Protein AF-A0A8K0K1T9-F1 (afdb_monomer_lite)

pLDDT: mean 76.83, std 12.03, range [48.03, 91.38]

InterPro domains:
  IPR006838 ADTRP/AIG1 [PF04750] (10-80)
  IPR006838 ADTRP/AIG1 [PTHR10989] (10-80)

Radius of gyration: 15.44 Å; chains: 1; bounding box: 33×32×39 Å

Secondary structure (DSSP, 8-state):
-HHHHHHHHHHHHHHHHHHHHHGGGT--GGGGGTS-HHHHHHHHHHHHHHHHHHHHHS----TTHHHHHHHHHHHHHHH--

Organism: Ladona fulva (NCBI:txid123851)

Sequence (81 aa):
MTNLSLILQTVFFLFWPMFLWNRQIIYPVCLDLVVPIWLNHLIHTNIMVLIVLETLLCPRDYSERKEGLLRACVVPLAYTA

Foldseek 3Di:
DVVVLVVLVVQLVVVVVCCVVPVCVPHNPVCCVVQPPVNVCVVRVVSVVVSVCCCVVPVDPCPPVVVVVVCVVVVVVVVVD

Structure (mmCIF, N/CA/C/O backbone):
data_AF-A0A8K0K1T9-F1
#
_entry.id   AF-A0A8K0K1T9-F1
#
loop_
_atom_site.group_PDB
_atom_site.id
_atom_site.type_symbol
_atom_site.label_atom_id
_atom_site.label_alt_id
_atom_site.label_comp_id
_atom_site.label_asym_id
_atom_site.label_entity_id
_atom_site.label_seq_id
_atom_site.pdbx_PDB_ins_code
_atom_site.Cartn_x
_atom_site.Cartn_y
_atom_site.Cartn_z
_atom_site.occupancy
_atom_site.B_iso_or_equiv
_atom_site.auth_seq_id
_atom_site.auth_comp_id
_atom_site.auth_asym_id
_atom_site.auth_atom_id
_atom_site.pdbx_PDB_model_num
ATOM 1 N N . MET A 1 1 ? -4.880 -11.125 16.772 1.00 51.62 1 MET A N 1
ATOM 2 C CA . MET A 1 1 ? -4.532 -10.725 15.382 1.00 51.62 1 MET A CA 1
ATOM 3 C C . MET A 1 1 ? -4.049 -9.267 15.285 1.00 51.62 1 MET A C 1
ATOM 5 O O . MET A 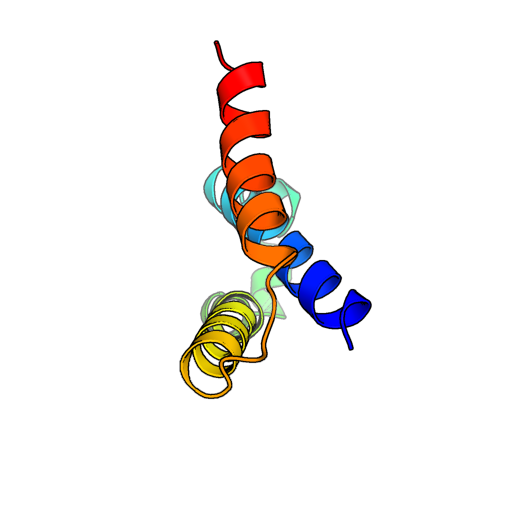1 1 ? -4.164 -8.655 14.236 1.00 51.62 1 MET A O 1
ATOM 9 N N . THR A 1 2 ? -3.485 -8.689 16.351 1.00 59.25 2 THR A N 1
ATOM 10 C CA . THR A 1 2 ? -3.003 -7.293 16.379 1.00 59.25 2 THR A CA 1
ATOM 11 C C . THR A 1 2 ? -1.655 -7.126 15.675 1.00 59.25 2 THR A C 1
ATOM 13 O O . THR A 1 2 ? -1.440 -6.131 14.996 1.00 59.25 2 THR A O 1
ATOM 16 N N . ASN A 1 3 ? -0.781 -8.130 15.771 1.00 65.88 3 ASN A N 1
ATOM 17 C CA . ASN A 1 3 ? 0.571 -8.061 15.216 1.00 65.88 3 ASN A CA 1
ATOM 18 C C . ASN A 1 3 ? 0.578 -8.074 13.681 1.00 65.88 3 ASN A C 1
ATOM 20 O O . ASN A 1 3 ? 1.323 -7.317 13.076 1.00 65.88 3 ASN A O 1
ATOM 24 N N . LEU A 1 4 ? -0.290 -8.868 13.043 1.00 73.62 4 LEU A N 1
ATOM 25 C CA . LEU A 1 4 ? -0.327 -8.952 11.581 1.00 73.62 4 LEU A CA 1
ATOM 26 C C . LEU A 1 4 ? -0.848 -7.658 10.944 1.00 73.62 4 LEU A C 1
ATOM 28 O O . LEU A 1 4 ? -0.213 -7.146 10.032 1.00 73.62 4 LEU A O 1
ATOM 32 N N . SER A 1 5 ? -1.949 -7.082 11.446 1.00 74.69 5 SER A N 1
ATOM 33 C CA . SER A 1 5 ? -2.474 -5.830 10.877 1.00 74.69 5 SER A CA 1
ATOM 34 C C . SER A 1 5 ? -1.493 -4.669 11.052 1.00 74.69 5 SER A C 1
ATOM 36 O O . SER A 1 5 ? -1.381 -3.834 10.162 1.00 74.69 5 SER A O 1
ATOM 38 N N . LEU A 1 6 ? -0.763 -4.626 12.174 1.00 76.38 6 LEU A N 1
ATOM 39 C CA . LEU A 1 6 ? 0.277 -3.624 12.414 1.00 76.38 6 LEU A CA 1
ATOM 40 C C . LEU A 1 6 ? 1.454 -3.781 11.445 1.00 76.38 6 LEU A C 1
ATOM 42 O O . LEU A 1 6 ? 1.883 -2.788 10.870 1.00 76.38 6 LEU A O 1
ATOM 46 N N . ILE A 1 7 ? 1.928 -5.011 11.211 1.00 81.94 7 ILE A N 1
ATOM 47 C CA . ILE A 1 7 ? 2.988 -5.291 10.225 1.00 81.94 7 ILE A CA 1
ATOM 48 C C . ILE A 1 7 ? 2.545 -4.874 8.815 1.00 81.94 7 ILE A C 1
ATOM 50 O O . ILE A 1 7 ? 3.314 -4.299 8.054 1.00 81.94 7 ILE A O 1
ATOM 54 N N . LEU A 1 8 ? 1.289 -5.132 8.455 1.00 82.75 8 LEU A N 1
ATOM 55 C CA . LEU A 1 8 ? 0.766 -4.766 7.140 1.00 82.75 8 LEU A CA 1
ATOM 56 C C . LEU A 1 8 ? 0.640 -3.241 6.964 1.00 82.75 8 LEU A C 1
ATOM 58 O O . LEU A 1 8 ? 0.949 -2.716 5.894 1.00 82.75 8 LEU A O 1
ATOM 62 N N . GLN A 1 9 ? 0.247 -2.519 8.017 1.00 82.12 9 GLN A N 1
ATOM 63 C CA . GLN A 1 9 ? 0.210 -1.054 8.012 1.00 82.12 9 GLN A CA 1
ATOM 64 C C . GLN A 1 9 ? 1.614 -0.449 7.905 1.00 82.12 9 GLN A C 1
ATOM 66 O O . GLN A 1 9 ? 1.812 0.472 7.115 1.00 82.12 9 GLN A O 1
ATOM 71 N N . THR A 1 10 ? 2.604 -0.966 8.640 1.00 84.00 10 THR A N 1
ATOM 72 C CA . THR A 1 10 ? 3.980 -0.448 8.556 1.00 84.00 10 THR A CA 1
ATOM 73 C C . THR A 1 10 ? 4.579 -0.655 7.171 1.00 84.00 10 THR A C 1
ATOM 75 O O . THR A 1 10 ? 5.216 0.259 6.657 1.00 84.00 10 THR A O 1
ATOM 78 N N . VAL A 1 11 ? 4.316 -1.792 6.518 1.00 86.25 11 VAL A N 1
ATOM 79 C CA . VAL A 1 11 ? 4.737 -2.015 5.125 1.00 86.25 11 VAL A CA 1
ATOM 80 C C . VAL A 1 11 ? 4.133 -0.961 4.197 1.00 86.25 11 VAL A C 1
ATOM 82 O O . VAL A 1 11 ? 4.868 -0.382 3.405 1.00 86.25 11 VAL A O 1
ATOM 85 N N . PHE A 1 12 ? 2.837 -0.652 4.316 1.00 86.75 12 PHE A N 1
ATOM 86 C CA . PHE A 1 12 ? 2.191 0.377 3.491 1.00 86.75 12 PHE A CA 1
ATOM 87 C C . PHE A 1 12 ? 2.803 1.769 3.709 1.00 86.75 12 PHE A C 1
ATOM 89 O O . PHE A 1 12 ? 3.184 2.440 2.747 1.00 86.75 12 PHE A O 1
ATOM 96 N N . PHE A 1 13 ? 2.922 2.189 4.971 1.00 85.12 13 PHE A N 1
ATOM 97 C CA . PHE A 1 13 ? 3.419 3.518 5.329 1.00 85.12 13 PHE A CA 1
ATOM 98 C C . PHE A 1 13 ? 4.915 3.706 5.072 1.00 85.12 13 PHE A C 1
ATOM 100 O O . PHE A 1 13 ? 5.342 4.837 4.886 1.00 85.12 13 PHE A O 1
ATOM 107 N N . LEU A 1 14 ? 5.714 2.639 5.032 1.00 88.38 14 LEU A N 1
ATOM 108 C CA . LEU A 1 14 ? 7.123 2.724 4.641 1.00 88.38 14 LEU A CA 1
ATOM 109 C C . LEU A 1 14 ? 7.290 2.667 3.121 1.00 88.38 14 LEU A C 1
ATOM 111 O O . LEU A 1 14 ? 8.061 3.438 2.554 1.00 88.38 14 LEU A O 1
ATOM 115 N N . PHE A 1 15 ? 6.548 1.782 2.455 1.00 88.50 15 PHE A N 1
ATOM 116 C CA . PHE A 1 15 ? 6.682 1.543 1.024 1.00 88.50 15 PHE A CA 1
ATOM 117 C C . PHE A 1 15 ? 6.312 2.770 0.186 1.00 88.50 15 PHE A C 1
ATOM 119 O O . PHE A 1 15 ? 7.116 3.210 -0.629 1.00 88.50 15 PHE A O 1
ATOM 126 N N . TRP A 1 16 ? 5.123 3.351 0.380 1.00 88.81 16 TRP A N 1
ATOM 127 C CA . TRP A 1 16 ? 4.616 4.399 -0.516 1.00 88.81 16 TRP A CA 1
ATOM 128 C C . TRP A 1 16 ? 5.409 5.709 -0.484 1.00 88.81 16 TRP A C 1
ATOM 130 O O . TRP A 1 16 ? 5.735 6.205 -1.562 1.00 88.81 16 TRP A O 1
ATOM 140 N N . PRO A 1 17 ? 5.780 6.274 0.681 1.00 90.06 17 PRO A N 1
ATOM 141 C CA . PRO A 1 17 ? 6.584 7.493 0.715 1.00 90.06 17 PRO A CA 1
ATOM 142 C C . PRO A 1 17 ? 7.950 7.303 0.057 1.00 90.06 17 PRO A C 1
ATOM 144 O O . PRO A 1 17 ? 8.381 8.151 -0.718 1.00 90.06 17 PRO A O 1
ATOM 147 N N . MET A 1 18 ? 8.606 6.165 0.302 1.00 89.19 18 MET A N 1
ATOM 148 C CA . MET A 1 18 ? 9.884 5.848 -0.335 1.00 89.19 18 MET A CA 1
ATOM 149 C C . MET A 1 18 ? 9.722 5.620 -1.846 1.00 89.19 18 MET A C 1
ATOM 151 O O . MET A 1 18 ? 10.538 6.100 -2.631 1.00 89.19 18 MET A O 1
ATOM 155 N N . PHE A 1 19 ? 8.651 4.938 -2.264 1.00 88.00 19 PHE A N 1
ATOM 156 C CA . PHE A 1 19 ? 8.352 4.672 -3.670 1.00 88.00 19 PHE A CA 1
ATOM 157 C C . PHE A 1 19 ? 8.066 5.965 -4.450 1.00 88.00 19 PHE A C 1
ATOM 159 O O . PHE A 1 19 ? 8.536 6.117 -5.578 1.00 88.00 19 PHE A O 1
ATOM 166 N N . LEU A 1 20 ? 7.341 6.910 -3.839 1.00 87.50 20 LEU A N 1
ATOM 167 C CA . LEU A 1 20 ? 7.063 8.236 -4.399 1.00 87.50 20 LEU A CA 1
ATOM 168 C C . LEU A 1 20 ? 8.301 9.139 -4.405 1.00 87.50 20 LEU A C 1
ATOM 170 O O . LEU A 1 20 ? 8.473 9.912 -5.343 1.00 87.50 20 LEU A O 1
ATOM 174 N N . TRP A 1 21 ? 9.161 9.038 -3.386 1.00 91.38 21 TRP A N 1
ATOM 175 C CA . TRP A 1 21 ? 10.400 9.812 -3.305 1.00 91.38 21 TRP A CA 1
ATOM 176 C C . TRP A 1 21 ? 11.395 9.401 -4.388 1.00 91.38 21 TRP A C 1
ATOM 178 O O . TRP A 1 21 ? 11.837 10.217 -5.193 1.00 91.38 21 TRP A O 1
ATOM 188 N N . ASN A 1 22 ? 11.759 8.120 -4.410 1.00 88.25 22 ASN A N 1
ATOM 189 C CA . ASN A 1 22 ? 12.594 7.556 -5.454 1.00 88.25 22 ASN A CA 1
ATOM 190 C C . ASN A 1 22 ? 12.371 6.047 -5.536 1.00 88.25 22 ASN A C 1
ATOM 192 O O . ASN A 1 22 ? 12.950 5.264 -4.778 1.00 88.25 22 ASN A O 1
ATOM 196 N N . ARG A 1 23 ? 11.575 5.643 -6.530 1.00 87.94 23 ARG A N 1
ATOM 197 C CA . ARG A 1 23 ? 11.237 4.238 -6.770 1.00 87.94 23 ARG A CA 1
ATOM 198 C C . ARG A 1 23 ? 12.459 3.327 -6.874 1.00 87.94 23 ARG A C 1
ATOM 200 O O . ARG A 1 23 ? 12.382 2.192 -6.428 1.00 87.94 23 ARG A O 1
ATOM 207 N N . GLN A 1 24 ? 13.585 3.808 -7.409 1.00 87.75 24 GLN A N 1
ATOM 208 C CA . GLN A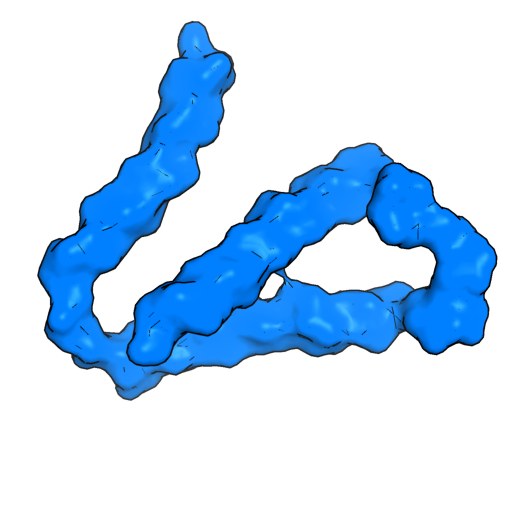 1 24 ? 14.766 2.974 -7.663 1.00 87.75 24 GLN A CA 1
ATOM 209 C C . GLN A 1 24 ? 15.453 2.480 -6.382 1.00 87.75 24 GLN A C 1
ATOM 211 O O . GLN A 1 24 ? 16.224 1.528 -6.451 1.00 87.75 24 GLN A O 1
ATOM 216 N N . ILE A 1 25 ? 15.159 3.086 -5.225 1.00 84.81 25 ILE A N 1
ATOM 217 C CA . ILE A 1 25 ? 15.700 2.668 -3.920 1.00 84.81 25 ILE A CA 1
ATOM 218 C C . ILE A 1 25 ? 15.126 1.311 -3.494 1.00 84.81 25 ILE A C 1
ATOM 220 O O . ILE A 1 25 ? 15.818 0.505 -2.880 1.00 84.81 25 ILE A O 1
ATOM 224 N N . ILE A 1 26 ? 13.860 1.059 -3.824 1.00 84.25 26 ILE A N 1
ATOM 225 C CA . ILE A 1 26 ? 13.137 -0.157 -3.429 1.00 84.25 26 ILE A CA 1
ATOM 226 C C . ILE A 1 26 ? 12.933 -1.076 -4.637 1.00 84.25 26 ILE A C 1
ATOM 228 O O . ILE A 1 26 ? 12.881 -2.295 -4.503 1.00 84.25 26 ILE A O 1
ATOM 232 N N . TYR A 1 27 ? 12.791 -0.477 -5.819 1.00 82.75 27 TYR A N 1
ATOM 233 C CA . TYR A 1 27 ? 12.262 -1.112 -7.013 1.00 82.75 27 TYR A CA 1
ATOM 234 C C . TYR A 1 27 ? 13.056 -0.694 -8.270 1.00 82.75 27 TYR A C 1
ATOM 236 O O . TYR A 1 27 ? 12.730 0.307 -8.924 1.00 82.75 27 TYR A O 1
ATOM 244 N N . PRO A 1 28 ? 14.142 -1.417 -8.610 1.00 84.56 28 PRO A N 1
ATOM 245 C CA . PRO A 1 28 ? 14.950 -1.124 -9.790 1.00 84.56 28 PRO A CA 1
ATOM 246 C C . PRO A 1 28 ? 14.204 -1.483 -11.082 1.00 84.56 28 PRO A C 1
ATOM 248 O O . PRO A 1 28 ? 13.362 -2.375 -11.107 1.00 84.56 28 PRO A O 1
ATOM 251 N N . VAL A 1 29 ? 14.549 -0.823 -12.190 1.00 83.81 29 VAL A N 1
ATOM 252 C CA . VAL A 1 29 ? 13.831 -0.946 -13.480 1.00 83.81 29 VAL A CA 1
ATOM 253 C C . VAL A 1 29 ? 13.837 -2.377 -14.038 1.00 83.81 29 VAL A C 1
ATOM 255 O O . VAL A 1 29 ? 12.902 -2.787 -14.714 1.00 83.81 29 VAL A O 1
ATOM 258 N N . CYS A 1 30 ? 14.858 -3.179 -13.728 1.00 85.62 30 CYS A N 1
ATOM 259 C CA . CYS A 1 30 ? 14.889 -4.592 -14.112 1.00 85.62 30 CYS A CA 1
ATOM 260 C C . CYS A 1 30 ? 13.764 -5.416 -13.465 1.00 85.62 30 CYS A C 1
ATOM 262 O O . CYS A 1 30 ? 13.343 -6.421 -14.033 1.00 85.62 30 CYS A O 1
ATOM 264 N N . LEU A 1 31 ? 13.255 -4.985 -12.309 1.00 85.19 31 LEU A N 1
ATOM 265 C CA . LEU A 1 31 ? 12.175 -5.667 -11.610 1.00 85.19 31 LEU A CA 1
ATOM 266 C C . LEU A 1 31 ? 10.810 -5.424 -12.277 1.00 85.19 31 LEU A C 1
ATOM 268 O O . LEU A 1 31 ? 9.932 -6.275 -12.156 1.00 85.19 31 LEU A O 1
ATOM 272 N N . ASP A 1 32 ? 10.647 -4.345 -13.059 1.00 84.19 32 ASP A N 1
ATOM 273 C CA . ASP A 1 32 ? 9.423 -4.074 -13.840 1.00 84.19 32 ASP A CA 1
ATOM 274 C C . ASP A 1 32 ? 9.101 -5.216 -14.831 1.00 84.19 32 ASP A C 1
ATOM 276 O O . ASP A 1 32 ? 7.943 -5.401 -15.207 1.00 84.19 32 ASP A O 1
ATOM 280 N N . LEU A 1 33 ? 10.107 -6.015 -15.220 1.00 86.81 33 LEU A N 1
ATOM 281 C CA . LEU A 1 33 ? 9.949 -7.202 -16.069 1.00 86.81 33 LEU A CA 1
ATOM 282 C C . LEU A 1 33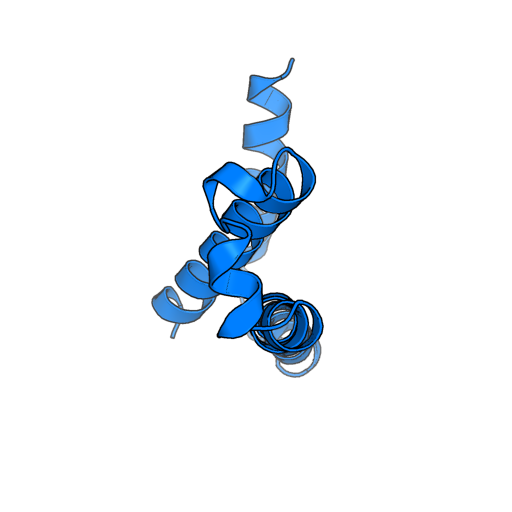 ? 9.269 -8.376 -15.348 1.00 86.81 33 LEU A C 1
ATOM 284 O O . LEU A 1 33 ? 8.666 -9.225 -15.999 1.00 86.81 33 LEU A O 1
ATOM 288 N N . VAL A 1 34 ? 9.394 -8.442 -14.020 1.00 87.56 34 VAL A N 1
ATOM 289 C CA . VAL A 1 34 ? 8.875 -9.542 -13.192 1.00 87.56 34 VAL A CA 1
ATOM 290 C C . VAL A 1 34 ? 7.575 -9.131 -12.511 1.00 87.56 34 VAL A C 1
ATOM 292 O O . VAL A 1 34 ? 6.596 -9.873 -12.553 1.00 87.56 34 VAL A O 1
ATOM 295 N N . VAL A 1 35 ? 7.548 -7.944 -11.900 1.00 87.75 35 VAL A N 1
ATOM 296 C CA . VAL A 1 35 ? 6.350 -7.390 -11.267 1.00 87.75 35 VAL A CA 1
ATOM 297 C C . VAL A 1 35 ? 6.021 -6.050 -11.940 1.00 87.75 35 VAL A C 1
ATOM 299 O O . VAL A 1 35 ? 6.619 -5.018 -11.643 1.00 87.75 35 VAL A O 1
ATOM 302 N N . PRO A 1 36 ? 5.078 -6.029 -12.892 1.00 87.75 36 PRO A N 1
ATOM 303 C CA . PRO A 1 36 ? 4.692 -4.788 -13.547 1.00 87.75 36 PRO A CA 1
ATOM 304 C C . PRO A 1 36 ? 3.999 -3.835 -12.562 1.00 87.75 36 PRO A C 1
ATOM 306 O O . PRO A 1 36 ? 3.406 -4.255 -11.565 1.00 87.75 36 PRO A O 1
ATOM 309 N N . ILE A 1 37 ? 4.016 -2.536 -12.872 1.00 84.88 37 ILE A N 1
ATOM 310 C CA . ILE A 1 37 ? 3.529 -1.464 -11.983 1.00 84.88 37 ILE A CA 1
ATOM 311 C C . ILE A 1 37 ? 2.096 -1.690 -11.463 1.00 84.88 37 ILE A C 1
ATOM 313 O O . ILE A 1 37 ? 1.787 -1.353 -10.318 1.00 84.88 37 ILE A O 1
ATOM 317 N N . TRP A 1 38 ? 1.228 -2.286 -12.287 1.00 87.06 38 TRP A N 1
ATOM 318 C CA . TRP A 1 38 ? -0.161 -2.577 -11.932 1.00 87.06 38 TRP A CA 1
ATOM 319 C C . TRP A 1 38 ? -0.251 -3.682 -10.876 1.00 87.06 38 TRP A C 1
ATOM 321 O O . TRP A 1 38 ? -1.052 -3.584 -9.949 1.00 87.06 38 TRP A O 1
ATOM 331 N N . LEU A 1 39 ? 0.604 -4.702 -10.978 1.00 88.31 39 LEU A N 1
ATOM 332 C CA . LEU A 1 39 ? 0.663 -5.799 -10.019 1.00 88.31 39 LEU A CA 1
ATOM 333 C C . LEU A 1 39 ? 1.259 -5.307 -8.699 1.00 88.31 39 LEU A C 1
ATOM 335 O O . LEU A 1 39 ? 0.754 -5.644 -7.633 1.00 88.31 39 LEU A O 1
ATOM 339 N N . ASN A 1 40 ? 2.264 -4.434 -8.776 1.00 88.62 40 ASN A N 1
ATOM 340 C CA . ASN A 1 40 ? 2.815 -3.739 -7.618 1.00 88.62 40 ASN A CA 1
ATOM 341 C C . ASN A 1 40 ? 1.720 -2.947 -6.864 1.00 88.62 40 ASN A C 1
ATOM 343 O O . ASN A 1 40 ? 1.545 -3.116 -5.660 1.00 88.62 40 ASN A O 1
ATOM 347 N N . HIS A 1 41 ? 0.895 -2.162 -7.567 1.00 86.69 41 HIS A N 1
ATOM 348 C CA . HIS A 1 41 ? -0.242 -1.468 -6.940 1.00 86.69 41 HIS A CA 1
ATOM 349 C C . HIS A 1 41 ? -1.273 -2.443 -6.347 1.00 86.69 41 HIS A C 1
ATOM 351 O O . HIS A 1 41 ? -1.759 -2.230 -5.237 1.00 86.69 41 HIS A O 1
ATOM 357 N N . LEU A 1 42 ? -1.582 -3.543 -7.042 1.00 87.50 42 LEU A N 1
ATOM 358 C CA . LEU A 1 42 ? -2.528 -4.549 -6.553 1.00 87.50 42 LEU A CA 1
ATOM 359 C C . LEU A 1 42 ? -2.050 -5.214 -5.254 1.00 87.50 42 LEU A C 1
ATOM 361 O O . LEU A 1 42 ? -2.857 -5.480 -4.369 1.00 87.50 42 LEU A O 1
ATOM 365 N N . ILE A 1 43 ? -0.750 -5.468 -5.117 1.00 85.50 43 ILE A N 1
ATOM 366 C CA . ILE A 1 43 ? -0.186 -6.090 -3.915 1.00 85.50 43 ILE A CA 1
ATOM 367 C C . ILE A 1 43 ? -0.100 -5.070 -2.773 1.00 85.50 43 ILE A C 1
ATOM 369 O O . ILE A 1 43 ? -0.481 -5.378 -1.645 1.00 85.50 43 ILE A O 1
ATOM 373 N N . HIS A 1 44 ? 0.350 -3.843 -3.051 1.00 83.19 44 HIS A N 1
ATOM 374 C CA . HIS A 1 44 ? 0.691 -2.877 -2.006 1.00 83.19 44 HIS A CA 1
ATOM 375 C C . HIS A 1 44 ? -0.452 -1.940 -1.593 1.00 83.19 44 HIS A C 1
ATOM 377 O O . HIS A 1 44 ? -0.458 -1.487 -0.453 1.00 83.19 44 HIS A O 1
ATOM 383 N N . THR A 1 45 ? -1.437 -1.643 -2.446 1.00 85.25 45 THR A N 1
ATOM 384 C CA . THR A 1 45 ? -2.571 -0.763 -2.086 1.00 85.25 45 THR A CA 1
ATOM 385 C C . THR A 1 45 ? -3.755 -1.544 -1.518 1.00 85.25 45 THR A C 1
ATOM 387 O O . THR A 1 45 ? -4.441 -1.071 -0.611 1.00 85.25 45 THR A O 1
ATOM 390 N N . ASN A 1 46 ? -3.992 -2.758 -2.016 1.00 83.94 46 ASN A N 1
ATOM 391 C CA . ASN A 1 46 ? -5.196 -3.531 -1.703 1.00 83.94 46 ASN A CA 1
ATOM 392 C C . ASN A 1 46 ? -5.233 -3.982 -0.230 1.00 83.94 46 ASN A C 1
ATOM 394 O O . ASN A 1 46 ? -6.290 -4.019 0.392 1.00 83.94 46 ASN A O 1
ATOM 398 N N . ILE A 1 47 ? -4.058 -4.206 0.367 1.00 81.69 47 ILE A N 1
ATOM 399 C CA . ILE A 1 47 ? -3.896 -4.468 1.804 1.00 81.69 47 ILE A CA 1
ATOM 400 C C . ILE A 1 47 ? -4.484 -3.326 2.648 1.00 81.69 47 ILE A C 1
ATOM 402 O O . ILE A 1 47 ? -5.210 -3.581 3.607 1.00 81.69 47 ILE A O 1
ATOM 406 N N . MET A 1 48 ? -4.221 -2.067 2.280 1.00 80.50 48 MET A N 1
ATOM 407 C CA . MET A 1 48 ? -4.740 -0.905 3.009 1.00 80.50 48 MET A CA 1
ATOM 408 C C . MET A 1 48 ? -6.263 -0.807 2.887 1.00 80.50 48 MET A C 1
ATOM 410 O O . MET A 1 48 ? -6.943 -0.566 3.881 1.00 80.50 48 MET A O 1
ATOM 414 N N . VAL A 1 49 ? -6.809 -1.056 1.693 1.00 83.44 49 VAL A N 1
ATOM 415 C CA . VAL A 1 49 ? -8.262 -1.054 1.453 1.00 83.44 49 VAL A CA 1
ATOM 416 C C . VAL A 1 49 ? -8.955 -2.111 2.310 1.00 83.44 49 VAL A C 1
ATOM 418 O O . VAL A 1 49 ? -9.941 -1.805 2.974 1.00 83.44 49 VAL A O 1
ATOM 421 N N . LEU A 1 50 ? -8.414 -3.330 2.362 1.00 83.56 50 LEU A N 1
ATOM 422 C CA . LEU A 1 50 ? -8.963 -4.411 3.179 1.00 83.56 50 LEU A CA 1
ATOM 423 C C . LEU A 1 50 ? -8.895 -4.103 4.679 1.00 83.56 50 LEU A C 1
ATOM 425 O O . LEU A 1 50 ? -9.865 -4.355 5.386 1.00 83.56 50 LEU A O 1
ATOM 429 N N . ILE A 1 51 ? -7.800 -3.513 5.166 1.00 79.44 51 ILE A N 1
ATOM 430 C CA . ILE A 1 51 ? -7.654 -3.121 6.578 1.00 79.44 51 ILE A CA 1
ATOM 431 C C . ILE A 1 51 ? -8.631 -1.999 6.947 1.00 79.44 51 ILE A C 1
ATOM 433 O O . ILE A 1 51 ? -9.235 -2.027 8.022 1.00 79.44 51 ILE A O 1
ATOM 437 N N . VAL A 1 52 ? -8.809 -1.011 6.067 1.00 81.12 52 VAL A N 1
ATOM 438 C CA . VAL A 1 52 ? -9.783 0.069 6.270 1.00 81.12 52 VAL A CA 1
ATOM 439 C C . VAL A 1 52 ? -11.202 -0.497 6.264 1.00 81.12 52 VAL A C 1
ATOM 441 O O . VAL A 1 52 ? -11.972 -0.196 7.171 1.00 81.12 52 VAL A O 1
ATOM 444 N N . LEU A 1 53 ? -11.532 -1.373 5.312 1.00 84.25 53 LEU A N 1
ATOM 445 C CA . LEU A 1 53 ? -12.825 -2.057 5.261 1.00 84.25 53 LEU A CA 1
ATOM 446 C C . LEU A 1 53 ? -13.073 -2.913 6.505 1.00 84.25 53 LEU A C 1
ATOM 448 O O . LEU A 1 53 ? -14.154 -2.830 7.076 1.00 84.25 53 LEU A O 1
ATOM 452 N N . GLU A 1 54 ? -12.086 -3.683 6.969 1.00 81.12 54 GLU A N 1
ATOM 453 C CA . GLU A 1 54 ? -12.185 -4.453 8.215 1.00 81.12 54 GLU A CA 1
ATOM 454 C C . GLU A 1 54 ? -12.473 -3.527 9.402 1.00 81.12 54 GLU A C 1
ATOM 456 O O . GLU A 1 54 ? -13.340 -3.822 10.221 1.00 81.12 54 GLU A O 1
ATOM 461 N N . THR A 1 55 ? -11.792 -2.382 9.472 1.00 77.19 55 THR A N 1
ATOM 462 C CA . THR A 1 55 ? -11.961 -1.408 10.560 1.00 77.19 55 THR A CA 1
ATOM 463 C C . THR A 1 55 ? -13.339 -0.740 10.533 1.00 77.19 55 THR A C 1
ATOM 465 O O . THR A 1 55 ? -13.905 -0.474 11.591 1.00 77.19 55 THR A O 1
ATOM 468 N N . LEU A 1 56 ? -13.886 -0.474 9.343 1.00 80.81 56 LEU A N 1
ATOM 469 C CA . LEU A 1 56 ? -15.199 0.153 9.173 1.00 80.81 56 LEU A CA 1
ATOM 470 C C . LEU A 1 56 ? -16.358 -0.832 9.376 1.00 80.81 56 LEU A C 1
ATOM 472 O O . LEU A 1 56 ? -17.353 -0.481 10.004 1.00 80.81 56 LEU A O 1
ATOM 476 N N . LEU A 1 57 ? -16.244 -2.049 8.835 1.00 81.44 57 LEU A N 1
ATOM 477 C CA . LEU A 1 57 ? -17.308 -3.060 8.844 1.00 81.44 57 LEU A CA 1
ATOM 478 C C . LEU A 1 57 ? -17.326 -3.890 10.128 1.00 81.44 57 LEU A C 1
ATOM 480 O O . LEU A 1 57 ? -18.384 -4.352 10.547 1.00 81.44 57 LEU A O 1
ATOM 484 N N . CYS A 1 58 ? -16.170 -4.078 10.763 1.00 75.25 58 CYS A N 1
ATOM 485 C CA . CYS A 1 58 ? -16.044 -4.739 12.054 1.00 75.25 58 CYS A CA 1
ATOM 486 C C . CYS A 1 58 ? -15.462 -3.750 13.077 1.00 75.25 58 CYS A C 1
ATOM 488 O O . CYS A 1 58 ? -14.292 -3.877 13.465 1.00 75.25 58 CYS A O 1
ATOM 490 N N . PRO A 1 59 ? -16.256 -2.755 13.526 1.00 63.78 59 PRO A N 1
ATOM 491 C CA . PRO A 1 59 ? -15.867 -1.870 14.611 1.00 63.78 59 PRO A CA 1
ATOM 492 C C . PRO A 1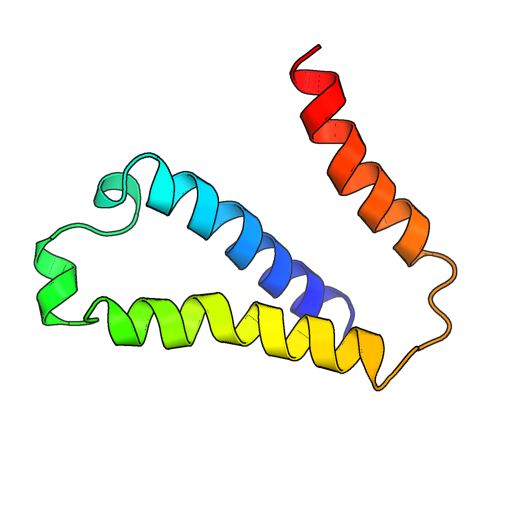 59 ? -15.781 -2.695 15.897 1.00 63.78 59 PRO A C 1
ATOM 494 O O . PRO A 1 59 ? -16.738 -2.855 16.646 1.00 63.78 59 PRO A O 1
ATOM 497 N N . ARG A 1 60 ? -14.614 -3.291 16.128 1.00 62.78 60 ARG A N 1
ATOM 498 C CA . ARG A 1 60 ? -14.274 -3.905 17.406 1.00 62.78 60 ARG A CA 1
ATOM 499 C C . ARG A 1 60 ? -14.112 -2.794 18.438 1.00 62.78 60 ARG A C 1
ATOM 501 O O . ARG A 1 60 ? -13.544 -1.750 18.111 1.00 62.78 60 ARG A O 1
ATOM 508 N N . ASP A 1 61 ? -14.557 -3.038 19.671 1.00 58.09 61 ASP A N 1
ATOM 509 C CA . ASP A 1 61 ? -14.288 -2.180 20.830 1.00 58.09 61 ASP A CA 1
ATOM 510 C C . ASP A 1 61 ? -12.773 -2.064 21.054 1.00 58.09 61 ASP A C 1
ATOM 512 O O . ASP A 1 61 ? -12.139 -2.829 21.773 1.00 58.09 61 ASP A O 1
ATOM 516 N N . TYR A 1 62 ? -12.168 -1.113 20.351 1.00 54.41 62 TYR A N 1
ATOM 517 C CA . TYR A 1 62 ? -10.756 -0.776 20.397 1.00 54.41 62 TYR A CA 1
ATOM 518 C C . TYR A 1 62 ? -10.624 0.606 21.039 1.00 54.41 62 TYR A C 1
ATOM 520 O O . TYR A 1 62 ? -10.285 1.586 20.369 1.00 54.41 62 TYR A O 1
ATOM 528 N N . SER A 1 63 ? -10.916 0.709 22.340 1.00 48.03 63 SER A N 1
ATOM 529 C CA . SER A 1 63 ? -10.684 1.950 23.098 1.00 48.03 63 SER A CA 1
ATOM 530 C C . SER A 1 63 ? -9.201 2.362 23.072 1.00 48.03 63 SER A C 1
ATOM 532 O O . SER A 1 63 ? -8.901 3.548 23.021 1.00 48.03 63 SER A O 1
ATOM 534 N N . GLU A 1 64 ? -8.280 1.401 22.959 1.00 54.16 64 GLU A N 1
ATOM 535 C CA . GLU A 1 64 ? -6.827 1.632 22.991 1.00 54.16 64 GLU A CA 1
ATOM 536 C C . GLU A 1 64 ? -6.202 2.067 21.643 1.00 54.16 64 GLU A C 1
ATOM 538 O O . GLU A 1 64 ? -5.107 2.624 21.615 1.00 54.16 64 GLU A O 1
ATOM 543 N N . ARG A 1 65 ? -6.861 1.850 20.489 1.00 55.53 65 ARG A N 1
ATOM 544 C CA . ARG A 1 65 ? -6.239 2.119 19.164 1.00 55.53 65 ARG A CA 1
ATOM 545 C C . ARG A 1 65 ? -6.366 3.554 18.670 1.00 55.53 65 ARG A C 1
ATOM 547 O O . ARG A 1 65 ? -5.563 3.970 17.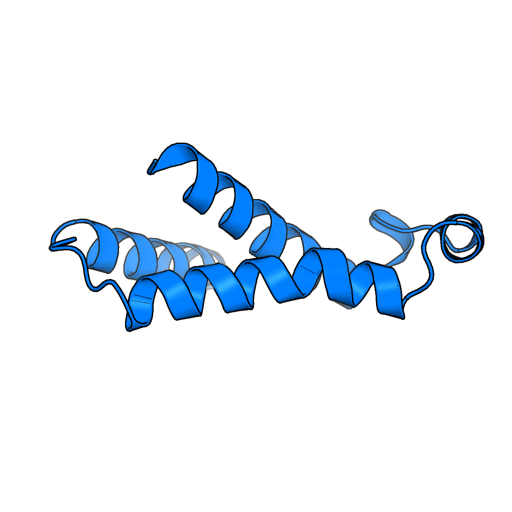835 1.00 55.53 65 ARG A O 1
ATOM 554 N N . LYS A 1 66 ? -7.348 4.309 19.166 1.00 55.88 66 LYS A N 1
ATOM 555 C CA . LYS A 1 66 ? -7.543 5.718 18.784 1.00 55.88 66 LYS A CA 1
ATOM 556 C C . LYS A 1 66 ? -6.329 6.555 19.195 1.00 55.88 66 LYS A C 1
ATOM 558 O O . LYS A 1 66 ? -5.860 7.376 18.414 1.00 55.88 66 LYS A O 1
ATOM 563 N N . GLU A 1 67 ? -5.759 6.264 20.364 1.00 57.16 67 GLU A N 1
ATOM 564 C CA . GLU A 1 67 ? -4.515 6.882 20.832 1.00 57.16 67 GLU A CA 1
ATOM 565 C C . GLU A 1 67 ? -3.298 6.465 20.002 1.00 57.16 67 GLU A C 1
ATOM 567 O O . GLU A 1 67 ? -2.437 7.295 19.723 1.00 57.16 67 GLU A O 1
ATOM 572 N N . GLY A 1 68 ? -3.227 5.200 19.573 1.00 58.78 68 GLY A N 1
ATOM 573 C CA . GLY A 1 68 ? -2.133 4.695 18.741 1.00 58.78 68 GLY A CA 1
ATOM 574 C C . GLY A 1 68 ? -2.065 5.367 17.368 1.00 58.78 68 GLY A C 1
ATOM 575 O O . GLY A 1 68 ? -0.987 5.780 16.947 1.00 58.78 68 GLY A O 1
ATOM 576 N N . LEU A 1 69 ? -3.211 5.541 16.699 1.00 62.34 69 LEU A N 1
ATOM 577 C CA . LEU A 1 69 ? -3.290 6.241 15.411 1.00 62.34 69 LEU A CA 1
ATOM 578 C C . LEU A 1 69 ? -2.946 7.731 15.567 1.00 62.34 69 LEU A C 1
ATOM 580 O O . LEU A 1 69 ? -2.200 8.288 14.767 1.00 62.34 69 LEU A O 1
ATOM 584 N N . LEU A 1 70 ? -3.445 8.365 16.631 1.00 65.69 70 LEU A N 1
ATOM 585 C CA . LEU A 1 70 ? -3.191 9.777 16.907 1.00 65.69 70 LEU A CA 1
ATOM 586 C C . LEU A 1 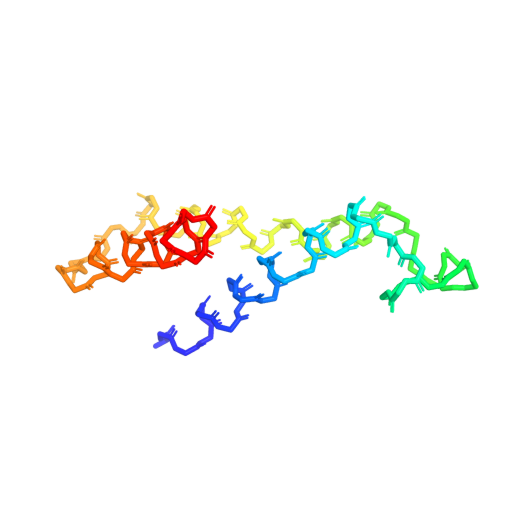70 ? -1.710 10.019 17.243 1.00 65.69 70 LEU A C 1
ATOM 588 O O . LEU A 1 70 ? -1.105 10.934 16.696 1.00 65.69 70 LEU A O 1
ATOM 592 N N . ARG A 1 71 ? -1.080 9.143 18.036 1.00 61.19 71 ARG A N 1
ATOM 593 C CA . ARG A 1 71 ? 0.373 9.170 18.280 1.00 61.19 71 ARG A CA 1
ATOM 594 C C . ARG A 1 71 ? 1.181 8.910 17.010 1.00 61.19 71 ARG A C 1
ATOM 596 O O . ARG A 1 71 ? 2.161 9.610 16.784 1.00 61.19 71 ARG A O 1
ATOM 603 N N . ALA A 1 72 ? 0.768 7.965 16.167 1.00 66.44 72 ALA A N 1
ATOM 604 C CA . ALA A 1 72 ? 1.444 7.684 14.900 1.00 66.44 72 ALA A CA 1
ATOM 605 C C . ALA A 1 72 ? 1.396 8.870 13.921 1.00 66.44 72 ALA A C 1
ATOM 607 O O . ALA A 1 72 ? 2.340 9.052 13.163 1.00 66.44 72 ALA A O 1
ATOM 608 N N . CYS A 1 73 ? 0.348 9.700 13.961 1.00 66.31 73 CYS A N 1
ATOM 609 C CA . CYS A 1 73 ? 0.274 10.941 13.184 1.00 66.31 73 CYS A CA 1
ATOM 610 C C . CYS A 1 73 ? 1.044 12.107 13.834 1.00 66.31 73 CYS A C 1
ATOM 612 O O . CYS A 1 73 ? 1.636 12.917 13.127 1.00 66.31 73 CYS A O 1
ATOM 614 N N . VAL A 1 74 ? 1.049 12.206 15.168 1.00 70.00 74 VAL A N 1
ATOM 615 C CA . VAL A 1 74 ? 1.667 13.325 15.907 1.00 70.00 74 VAL A CA 1
ATOM 616 C C . VAL A 1 74 ? 3.190 13.205 15.997 1.00 70.00 74 VAL A C 1
ATOM 618 O O . VAL A 1 74 ? 3.884 14.207 15.864 1.00 70.00 74 VAL A O 1
ATOM 621 N N . VAL A 1 75 ? 3.731 12.001 16.196 1.00 70.19 75 VAL A N 1
ATOM 622 C CA . VAL A 1 75 ? 5.183 11.790 16.358 1.00 70.19 75 VAL A CA 1
ATOM 623 C C . VAL A 1 75 ? 5.992 12.224 15.120 1.00 70.19 75 VAL A C 1
ATOM 625 O O . VAL A 1 75 ? 6.993 12.917 15.299 1.00 70.19 75 VAL A O 1
ATOM 628 N N . PRO A 1 76 ? 5.579 11.917 13.874 1.00 63.78 76 PRO A N 1
ATOM 629 C CA . PRO A 1 76 ? 6.260 12.415 12.679 1.00 63.78 76 PRO A CA 1
ATOM 630 C C . PRO A 1 76 ? 6.184 13.938 12.533 1.00 63.78 76 PRO A C 1
ATOM 632 O O . PRO A 1 76 ? 7.159 14.550 12.117 1.00 63.78 76 PRO A O 1
ATOM 635 N N . LEU A 1 77 ? 5.054 14.552 12.906 1.00 65.75 77 LEU A N 1
ATOM 636 C CA . LEU A 1 77 ? 4.864 16.005 12.831 1.00 65.75 77 LEU A CA 1
ATOM 637 C C . LEU A 1 77 ? 5.721 16.755 13.860 1.00 65.75 77 LEU A C 1
ATOM 639 O O . LEU A 1 77 ? 6.266 17.809 13.546 1.00 65.75 77 LEU A O 1
ATOM 643 N N . ALA A 1 78 ? 5.878 16.195 15.061 1.00 66.00 78 ALA A N 1
ATOM 644 C CA . ALA A 1 78 ? 6.718 16.758 16.117 1.00 66.00 78 ALA A CA 1
ATOM 645 C C . ALA A 1 78 ? 8.221 16.643 15.820 1.00 66.00 78 ALA A C 1
ATOM 647 O O . ALA A 1 78 ? 9.000 17.432 16.336 1.00 66.00 78 ALA A O 1
ATOM 648 N N . TYR A 1 79 ? 8.638 15.677 14.997 1.00 66.44 79 TYR A N 1
ATOM 649 C CA . TYR A 1 79 ? 10.026 15.577 14.536 1.00 66.44 79 TYR A CA 1
ATOM 650 C C . TYR A 1 79 ? 10.378 16.648 13.487 1.00 66.44 79 TYR A C 1
ATOM 652 O O . TYR A 1 79 ? 11.543 16.996 13.322 1.00 66.44 79 TYR A O 1
ATOM 660 N N . THR A 1 80 ? 9.376 17.162 12.770 1.00 58.72 80 THR A N 1
ATOM 661 C CA . THR A 1 80 ? 9.543 18.160 11.701 1.00 58.72 80 THR A CA 1
ATOM 662 C C . THR A 1 80 ? 9.284 19.610 12.134 1.00 58.72 80 THR A C 1
ATOM 664 O O . THR A 1 80 ? 9.326 20.494 11.279 1.00 58.72 80 THR A O 1
ATOM 667 N N . ALA A 1 81 ? 8.996 19.855 13.418 1.00 50.09 81 ALA A N 1
ATOM 668 C CA . ALA A 1 81 ? 8.780 21.178 14.015 1.00 50.09 81 ALA A CA 1
ATOM 669 C C . ALA A 1 81 ? 9.963 21.569 14.910 1.00 50.09 81 ALA A C 1
ATOM 671 O O . ALA A 1 81 ? 10.339 22.761 14.884 1.00 50.09 81 ALA A O 1
#